Protein AF-A0A419W3K0-F1 (afdb_monomer_lite)

Organism: NCBI:txid1261403

Sequence (152 aa):
MKKSFSSLPQPQIGSPEERQHRSLFYLQQESQFNTPRLGISHDNLPSAVELILYKAQENEKRLNLVLELLQQTQDTLPDELLDTDQASEFLKITKPTLYSKVSRGELPHMKRSKRLYFSKQELKEYLKAGKRLSNAEIDAKATAYLQAKQED

Radius of gyration: 27.24 Å; chains: 1; bounding box: 51×63×68 Å

Foldseek 3Di:
DDDDDDDDDDPDDDDPVVVVVVVVVVVVVVVVVPPPPPPDDPVCVVVVVVVVVVVVVVVVVVVVVVVVVVVVCVVPDPFDKDWLVRLCVLVVHDSVVVVVCVVVVNADWDDDPPTIIHGPVSSVVSVVVPDDDDPVRVVVVVVVVVVVVVVD

pLDDT: mean 78.16, std 18.87, range [35.97, 97.19]

Secondary structure (DSSP, 8-state):
-------PPPPP---HHHHHHHHHHHHHHHHH---------GGGHHHHHHHHHHHHHHHHHHHHHHHHHHHHHHHHSPP-EE-HHHHHHHHT--HHHHHHHHHTT-S--EEETTEEEEEHHHHHHHHHHTPPPPHHHHHHHHHHHHHHTT--

Structure (mmCIF, N/CA/C/O backbone):
data_AF-A0A419W3K0-F1
#
_entry.id   AF-A0A419W3K0-F1
#
loop_
_atom_site.group_PDB
_atom_site.id
_atom_site.type_symbol
_atom_site.label_atom_id
_atom_site.label_alt_id
_atom_site.label_comp_id
_atom_site.label_asym_id
_atom_site.label_entity_id
_atom_site.label_seq_id
_atom_site.pdbx_PDB_ins_code
_atom_site.Cartn_x
_atom_site.Cartn_y
_atom_site.Cartn_z
_atom_site.occupancy
_atom_site.B_iso_or_equiv
_atom_site.auth_seq_id
_atom_site.auth_comp_id
_atom_site.auth_asym_id
_atom_site.auth_atom_id
_atom_site.pdbx_PDB_model_num
ATOM 1 N N . MET A 1 1 ? 3.962 -44.307 -16.392 1.00 46.75 1 MET A N 1
ATOM 2 C CA . MET A 1 1 ? 4.500 -42.959 -16.092 1.00 46.75 1 MET A CA 1
ATOM 3 C C . MET A 1 1 ? 4.291 -42.049 -17.297 1.00 46.75 1 MET A C 1
ATOM 5 O O . MET A 1 1 ? 5.004 -42.190 -18.278 1.00 46.75 1 MET A O 1
ATOM 9 N N . LYS A 1 2 ? 3.305 -41.148 -17.253 1.00 44.62 2 LYS A N 1
ATOM 10 C CA . LYS A 1 2 ? 3.205 -39.988 -18.153 1.00 44.62 2 LYS A CA 1
ATOM 11 C C . LYS A 1 2 ? 2.772 -38.816 -17.274 1.00 44.62 2 LYS A C 1
ATOM 13 O O . LYS A 1 2 ? 1.664 -38.828 -16.753 1.00 44.62 2 LYS A O 1
ATOM 18 N N . LYS A 1 3 ? 3.699 -37.899 -16.992 1.00 45.41 3 LYS A N 1
ATOM 19 C CA . LYS A 1 3 ? 3.446 -36.717 -16.163 1.00 45.41 3 LYS A CA 1
ATOM 20 C C . LYS A 1 3 ? 2.580 -35.753 -16.977 1.00 45.41 3 LYS A C 1
ATOM 22 O O . LYS A 1 3 ? 3.010 -35.277 -18.022 1.00 45.41 3 LYS A O 1
ATOM 27 N N . SER A 1 4 ? 1.361 -35.513 -16.513 1.00 44.28 4 SER A N 1
ATOM 28 C CA . SER A 1 4 ? 0.465 -34.463 -16.988 1.00 44.28 4 SER A CA 1
ATOM 29 C C . SER A 1 4 ? 1.037 -33.101 -16.593 1.00 44.28 4 SER A C 1
ATOM 31 O O . SER A 1 4 ? 1.082 -32.775 -15.408 1.00 44.28 4 SER A O 1
ATOM 33 N N . PHE A 1 5 ? 1.500 -32.319 -17.569 1.00 40.97 5 PHE A N 1
ATOM 34 C CA . PHE A 1 5 ? 1.846 -30.917 -17.350 1.00 40.97 5 PHE A CA 1
ATOM 35 C C . PHE A 1 5 ? 0.556 -30.098 -17.233 1.00 40.97 5 PHE A C 1
ATOM 37 O O . PHE A 1 5 ? -0.248 -30.027 -18.160 1.00 40.97 5 PHE A O 1
ATOM 44 N N . SER A 1 6 ? 0.358 -29.518 -16.056 1.00 45.19 6 SER A N 1
ATOM 45 C CA . SER A 1 6 ? -0.708 -28.583 -15.717 1.00 45.19 6 SER A CA 1
ATOM 46 C C . SER A 1 6 ? -0.572 -27.271 -16.501 1.00 45.19 6 SER A C 1
ATOM 48 O O . SER A 1 6 ? 0.441 -26.587 -16.391 1.00 45.19 6 SER A O 1
ATOM 50 N N . SER A 1 7 ? -1.618 -26.959 -17.271 1.00 44.34 7 SER A N 1
ATOM 51 C CA . SER A 1 7 ? -2.079 -25.649 -17.765 1.00 44.34 7 SER A CA 1
ATOM 52 C C . SER A 1 7 ? -1.256 -24.409 -17.360 1.00 44.34 7 SER A C 1
ATOM 54 O O . SER A 1 7 ? -1.342 -23.946 -16.224 1.00 44.34 7 SER A O 1
ATOM 56 N N . LEU A 1 8 ? -0.563 -23.803 -18.332 1.00 37.78 8 LEU A N 1
ATOM 57 C CA . LEU A 1 8 ? -0.051 -22.425 -18.262 1.00 37.78 8 LEU A CA 1
ATOM 58 C C . LEU A 1 8 ? -1.214 -21.409 -18.203 1.00 37.78 8 LEU A C 1
ATOM 60 O O . LEU A 1 8 ? -2.250 -21.647 -18.829 1.00 37.78 8 LEU A O 1
ATOM 64 N N . PRO A 1 9 ? -1.075 -20.276 -17.489 1.00 35.97 9 PRO A N 1
ATOM 65 C CA . PRO A 1 9 ? -2.143 -19.292 -17.374 1.00 35.97 9 PRO A CA 1
ATOM 66 C C . PRO A 1 9 ? -2.302 -18.527 -18.692 1.00 35.97 9 PRO A C 1
ATOM 68 O O . PRO A 1 9 ? -1.332 -18.016 -19.251 1.00 35.97 9 PRO A O 1
ATOM 71 N N . GLN A 1 10 ? -3.535 -18.448 -19.189 1.00 37.97 10 GLN A N 1
ATOM 72 C CA . GLN A 1 10 ? -3.858 -17.654 -20.372 1.00 37.97 10 GLN A CA 1
ATOM 73 C C . GLN A 1 10 ? -3.833 -16.150 -20.039 1.00 37.97 10 GLN A C 1
ATOM 75 O O . GLN A 1 10 ? -4.327 -15.755 -18.979 1.00 37.97 10 GLN A O 1
ATOM 80 N N . PRO A 1 11 ? -3.287 -15.297 -20.924 1.00 42.50 11 PRO A N 1
ATOM 81 C CA . PRO A 1 11 ? -3.310 -13.851 -20.744 1.00 42.50 11 PRO A CA 1
ATOM 82 C C . PRO A 1 11 ? -4.748 -13.321 -20.845 1.00 42.50 11 PRO A C 1
ATOM 84 O O . PRO A 1 11 ? -5.457 -13.601 -21.810 1.00 42.50 11 PRO A O 1
ATOM 87 N N . GLN A 1 12 ? -5.169 -12.550 -19.838 1.00 48.28 12 GLN A N 1
ATOM 88 C CA . GLN A 1 12 ? -6.492 -11.924 -19.765 1.00 48.28 12 GLN A CA 1
ATOM 89 C C . GLN A 1 12 ? -6.729 -11.045 -21.000 1.00 48.28 12 GLN A C 1
ATOM 91 O O . GLN A 1 12 ? -5.942 -10.148 -21.309 1.00 48.28 12 GLN A O 1
ATOM 96 N N . ILE A 1 13 ? -7.803 -11.334 -21.728 1.00 47.12 13 ILE A N 1
ATOM 97 C CA . ILE A 1 13 ? -8.074 -10.740 -23.030 1.00 47.12 13 ILE A CA 1
ATOM 98 C C . ILE A 1 13 ? -8.863 -9.433 -22.829 1.00 47.12 13 ILE A C 1
ATOM 100 O O . ILE A 1 13 ? -10.045 -9.476 -22.498 1.00 47.12 13 ILE A O 1
ATOM 104 N N . GLY A 1 14 ? -8.211 -8.285 -23.044 1.00 56.59 14 GLY A N 1
ATOM 105 C CA . GLY A 1 14 ? -8.831 -6.949 -23.019 1.00 56.59 14 GLY A CA 1
ATOM 106 C C . GLY A 1 14 ? -9.957 -6.760 -24.049 1.00 56.59 14 GLY A C 1
ATOM 107 O O . GLY A 1 14 ? -10.152 -7.597 -24.951 1.00 56.59 14 GLY A O 1
ATOM 108 N N . SER A 1 15 ? -10.712 -5.667 -23.894 1.00 56.59 15 SER A N 1
ATOM 109 C CA . SER A 1 15 ? -11.910 -5.352 -24.687 1.00 56.59 15 SER A CA 1
ATOM 110 C C . SER A 1 15 ? -11.585 -5.238 -26.191 1.00 56.59 15 SER A C 1
ATOM 112 O O . SER A 1 15 ? -10.436 -4.978 -26.560 1.00 56.59 15 SER A O 1
ATOM 114 N N . PRO A 1 16 ? -12.551 -5.459 -27.104 1.00 52.53 16 PRO A N 1
ATOM 115 C CA . PRO A 1 16 ? -12.300 -5.382 -28.548 1.00 52.53 16 PRO A CA 1
ATOM 116 C C . PRO A 1 16 ? -11.686 -4.047 -29.002 1.00 52.53 16 PRO A C 1
ATOM 118 O O . PRO A 1 16 ? -10.850 -4.041 -29.903 1.00 52.53 16 PRO A O 1
ATOM 121 N N . GLU A 1 17 ? -12.036 -2.944 -28.339 1.00 53.09 17 GLU A N 1
ATOM 122 C CA . GLU A 1 17 ? -11.502 -1.603 -28.610 1.00 53.09 17 GLU A CA 1
ATOM 123 C C . GLU A 1 17 ? -10.033 -1.475 -28.179 1.00 53.09 17 GLU A C 1
ATOM 125 O O . GLU A 1 17 ? -9.198 -0.978 -28.936 1.00 53.09 17 GLU A O 1
ATOM 130 N N . GLU A 1 18 ? -9.668 -2.027 -27.019 1.00 54.81 18 GLU A N 1
AT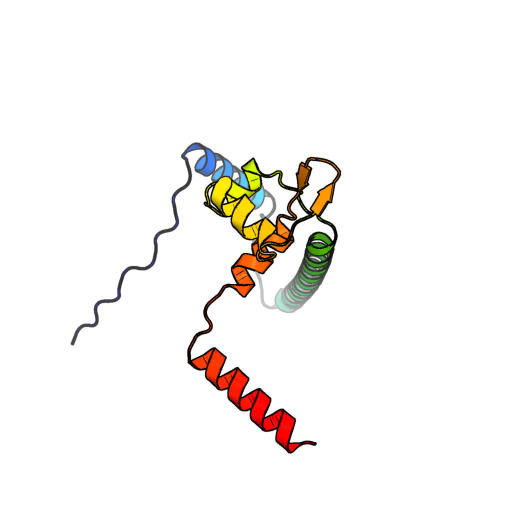OM 131 C CA . GLU A 1 18 ? -8.277 -2.067 -26.549 1.00 54.81 18 GLU A CA 1
ATOM 132 C C . GLU A 1 18 ? -7.389 -2.904 -27.473 1.00 54.81 18 GLU A C 1
ATOM 134 O O . GLU A 1 18 ? -6.221 -2.576 -27.676 1.00 54.81 18 GLU A O 1
ATOM 139 N N . ARG A 1 19 ? -7.933 -3.963 -28.088 1.00 53.22 19 ARG A N 1
ATOM 140 C CA . ARG A 1 19 ? -7.204 -4.768 -29.082 1.00 53.22 19 ARG A CA 1
ATOM 141 C C . ARG A 1 19 ? -6.910 -3.974 -30.346 1.00 53.22 19 ARG A C 1
ATOM 143 O O . ARG A 1 19 ? -5.817 -4.113 -30.889 1.00 53.22 19 ARG A O 1
ATOM 150 N N . GLN A 1 20 ? -7.844 -3.139 -30.794 1.00 56.94 20 GLN A N 1
ATOM 151 C CA . GLN A 1 20 ? -7.633 -2.287 -31.963 1.00 56.94 20 GLN A CA 1
ATOM 152 C C . GLN A 1 20 ? -6.629 -1.173 -31.667 1.00 56.94 20 GLN A C 1
ATOM 154 O O . GLN A 1 20 ? -5.682 -0.999 -32.430 1.00 56.94 20 GLN A O 1
ATOM 159 N N . HIS A 1 21 ? -6.744 -0.496 -30.522 1.00 52.22 21 HIS A N 1
ATOM 160 C CA . HIS A 1 21 ? -5.771 0.518 -30.110 1.00 52.22 21 HIS A CA 1
ATOM 161 C C . HIS A 1 21 ? -4.372 -0.063 -29.902 1.00 52.22 21 HIS A C 1
ATOM 163 O O . HIS A 1 21 ? -3.385 0.522 -30.343 1.00 52.22 21 HIS A O 1
ATOM 169 N N . ARG A 1 22 ? -4.275 -1.247 -29.292 1.00 53.16 22 ARG A N 1
ATOM 170 C CA . ARG A 1 22 ? -3.004 -1.944 -29.093 1.00 53.16 22 ARG A CA 1
ATOM 171 C C . ARG A 1 22 ? -2.414 -2.432 -30.421 1.00 53.16 22 ARG A C 1
ATOM 173 O O . ARG A 1 22 ? -1.215 -2.294 -30.625 1.00 53.16 22 ARG A O 1
ATOM 180 N N . SER A 1 23 ? -3.243 -2.925 -31.346 1.00 57.50 23 SER A N 1
ATOM 181 C CA . SER A 1 23 ? -2.833 -3.295 -32.710 1.00 57.50 23 SER A CA 1
ATOM 182 C C . SER A 1 23 ? -2.318 -2.095 -33.506 1.00 57.50 23 SER A C 1
ATOM 184 O O . SER A 1 23 ? -1.287 -2.202 -34.160 1.00 57.50 23 SER A O 1
ATOM 186 N N . LEU A 1 24 ? -3.004 -0.951 -33.447 1.00 56.12 24 LEU A N 1
ATOM 187 C CA . LEU A 1 24 ? -2.576 0.273 -34.128 1.00 56.12 24 LEU A CA 1
ATOM 188 C C . LEU A 1 24 ? -1.305 0.847 -33.500 1.00 56.12 24 LEU A C 1
ATOM 190 O O . LEU A 1 24 ? -0.421 1.290 -34.223 1.00 56.12 24 LEU A O 1
ATOM 194 N N . PHE A 1 25 ? -1.169 0.775 -32.175 1.00 62.97 25 PHE A N 1
ATOM 195 C CA . PHE A 1 25 ? 0.052 1.168 -31.475 1.00 62.97 25 PHE A CA 1
ATOM 196 C C . PHE A 1 25 ? 1.257 0.309 -31.886 1.00 62.97 25 PHE A C 1
ATOM 198 O O . PHE A 1 25 ? 2.324 0.857 -32.161 1.00 62.97 25 PHE A O 1
ATOM 205 N N . TYR A 1 26 ? 1.088 -1.016 -31.989 1.00 57.66 26 TYR A N 1
ATOM 206 C CA . TYR A 1 26 ? 2.148 -1.907 -32.473 1.00 57.66 26 TYR A CA 1
ATOM 207 C C . TYR A 1 26 ? 2.517 -1.620 -33.936 1.00 57.66 26 TYR A C 1
ATOM 209 O O . TYR A 1 26 ? 3.699 -1.493 -34.232 1.00 57.66 26 TYR A O 1
ATOM 217 N N . LEU A 1 27 ? 1.542 -1.411 -34.826 1.00 57.19 27 LEU A N 1
ATOM 218 C CA . LEU A 1 27 ? 1.799 -1.089 -36.239 1.00 57.19 27 LEU A CA 1
ATOM 219 C C . LEU A 1 27 ? 2.462 0.292 -36.424 1.00 57.19 27 LEU A C 1
ATOM 221 O O . LEU A 1 27 ? 3.361 0.458 -37.250 1.00 57.19 27 LEU A O 1
ATOM 225 N N . GLN A 1 28 ? 2.068 1.283 -35.619 1.00 59.09 28 GLN A N 1
ATOM 226 C CA . GLN A 1 28 ? 2.691 2.608 -35.588 1.00 59.09 28 GLN A CA 1
ATOM 227 C C . GLN A 1 28 ? 4.148 2.513 -35.105 1.00 59.09 28 GLN A C 1
ATOM 229 O O . GLN A 1 28 ? 5.022 3.156 -35.688 1.00 59.09 28 GLN A O 1
ATOM 234 N N . GLN A 1 29 ? 4.435 1.681 -34.095 1.00 53.00 29 GLN A N 1
ATOM 235 C CA . GLN A 1 29 ? 5.808 1.402 -33.661 1.00 53.00 29 GLN A CA 1
ATOM 236 C C . GLN A 1 29 ? 6.611 0.635 -34.716 1.00 53.00 29 GLN A C 1
ATOM 238 O O . GLN A 1 29 ? 7.773 0.962 -34.936 1.00 53.00 29 GLN A O 1
ATOM 243 N N . GLU A 1 30 ? 6.024 -0.342 -35.406 1.00 48.91 30 GLU A N 1
ATOM 244 C CA . GLU A 1 30 ? 6.708 -1.102 -36.461 1.00 48.91 30 GLU A CA 1
ATOM 245 C C . GLU A 1 30 ? 7.173 -0.205 -37.617 1.00 48.91 30 GLU A C 1
ATOM 247 O O . GLU A 1 30 ? 8.264 -0.411 -38.146 1.00 48.91 30 GLU A O 1
ATOM 252 N N . SER A 1 31 ? 6.431 0.863 -37.943 1.00 50.91 31 SER A N 1
ATOM 253 C CA . SER A 1 31 ? 6.898 1.876 -38.905 1.00 50.91 31 SER A CA 1
ATOM 254 C C . SER A 1 31 ? 8.115 2.683 -38.422 1.00 50.91 31 SER A C 1
ATOM 256 O O . SER A 1 31 ? 8.889 3.171 -39.245 1.00 50.91 31 SER A O 1
ATOM 258 N N . GLN A 1 32 ? 8.323 2.789 -37.104 1.00 46.16 32 GLN A N 1
ATOM 259 C CA . GLN A 1 32 ? 9.494 3.437 -36.495 1.00 46.16 32 GLN A CA 1
ATOM 260 C C . GLN A 1 32 ? 10.675 2.467 -36.322 1.00 46.16 32 GLN A C 1
ATOM 262 O O . GLN A 1 32 ? 11.827 2.899 -36.290 1.00 46.16 32 GLN A O 1
ATOM 267 N N . PHE A 1 33 ? 10.407 1.158 -36.276 1.00 46.06 33 PHE A N 1
ATOM 268 C CA . PHE A 1 33 ? 11.407 0.086 -36.244 1.00 46.06 33 PHE A CA 1
ATOM 269 C C . PHE A 1 33 ? 11.607 -0.595 -37.603 1.00 46.06 33 PHE A C 1
ATOM 271 O O . PHE A 1 33 ? 12.083 -1.729 -37.665 1.00 46.06 33 PHE A O 1
ATOM 278 N N . ASN A 1 34 ? 11.331 0.101 -38.708 1.00 46.88 34 ASN A N 1
ATOM 279 C CA . ASN A 1 34 ? 11.804 -0.323 -40.021 1.00 46.88 34 ASN A CA 1
ATOM 280 C C . ASN A 1 34 ? 13.310 -0.036 -40.137 1.00 46.88 34 ASN A C 1
ATOM 282 O O . ASN A 1 34 ? 13.755 0.803 -40.918 1.00 46.88 34 ASN A O 1
ATOM 286 N N . THR A 1 35 ? 14.119 -0.704 -39.312 1.00 50.69 35 THR A N 1
ATOM 287 C CA . THR A 1 35 ? 15.535 -0.828 -39.630 1.00 50.69 35 THR A CA 1
ATOM 288 C C . THR A 1 35 ? 15.602 -1.737 -40.848 1.00 50.69 35 THR A C 1
ATOM 290 O O . THR A 1 35 ? 15.175 -2.894 -40.730 1.00 50.69 35 THR A O 1
ATOM 293 N N . PRO A 1 36 ? 16.109 -1.266 -42.003 1.00 46.69 36 PRO A N 1
ATOM 294 C CA . PRO A 1 36 ? 16.355 -2.160 -43.122 1.00 46.69 36 PRO A CA 1
ATOM 295 C C . PRO A 1 36 ? 17.162 -3.336 -42.578 1.00 46.69 36 PRO A C 1
ATOM 297 O O . PRO A 1 36 ? 18.089 -3.123 -41.791 1.00 46.69 36 PRO A O 1
ATOM 300 N N . ARG A 1 37 ? 16.790 -4.575 -42.926 1.00 51.59 37 ARG A N 1
ATOM 301 C CA . ARG A 1 37 ? 17.647 -5.726 -42.635 1.00 51.59 37 ARG A CA 1
ATOM 302 C C . ARG A 1 37 ? 18.951 -5.485 -43.386 1.00 51.59 37 ARG A C 1
ATOM 304 O O . ARG A 1 37 ? 19.048 -5.828 -44.560 1.00 51.59 37 ARG A O 1
ATOM 311 N N . LEU A 1 38 ? 19.915 -4.825 -42.739 1.00 56.91 38 LEU A N 1
ATOM 312 C CA . LEU A 1 38 ? 21.270 -4.718 -43.247 1.00 56.91 38 LEU A CA 1
ATOM 313 C C . LEU A 1 38 ? 21.698 -6.161 -43.476 1.00 56.91 38 LEU A C 1
ATOM 315 O O . LEU A 1 38 ? 21.704 -6.952 -42.534 1.00 56.91 38 LEU A O 1
ATOM 319 N N . GLY A 1 39 ? 21.964 -6.522 -44.729 1.00 59.19 39 GLY A N 1
ATOM 320 C CA . GLY A 1 39 ? 22.587 -7.797 -45.037 1.00 59.19 39 GLY A CA 1
ATOM 321 C C . GLY A 1 39 ? 23.915 -7.823 -44.297 1.00 59.19 39 GLY A C 1
ATOM 322 O O . GLY A 1 39 ? 24.851 -7.132 -44.696 1.00 59.19 39 GLY A O 1
ATOM 323 N N . ILE A 1 40 ? 23.964 -8.530 -43.169 1.00 65.75 40 ILE A N 1
ATOM 324 C CA . ILE A 1 40 ? 25.189 -8.672 -42.394 1.00 65.75 40 ILE A CA 1
ATOM 325 C C . ILE A 1 40 ? 26.076 -9.611 -43.209 1.00 65.75 40 ILE A C 1
ATOM 327 O O . ILE A 1 40 ? 25.762 -10.787 -43.375 1.00 65.75 40 ILE A O 1
ATOM 331 N N . SER A 1 41 ? 27.136 -9.051 -43.777 1.00 75.50 41 SER A N 1
ATOM 332 C CA . SER A 1 41 ? 28.203 -9.761 -44.472 1.00 75.50 41 SER A CA 1
ATOM 333 C C . SER A 1 41 ? 29.428 -9.796 -43.562 1.00 75.50 41 SER A C 1
ATOM 335 O O . SER A 1 41 ? 29.562 -8.978 -42.655 1.00 75.50 41 SER A O 1
ATOM 337 N N . HIS A 1 42 ? 30.353 -10.719 -43.803 1.00 78.25 42 HIS A N 1
ATOM 338 C CA . HIS A 1 42 ? 31.581 -10.811 -43.012 1.00 78.25 42 HIS A CA 1
ATOM 339 C C . HIS A 1 42 ? 32.354 -9.477 -42.977 1.00 78.25 42 HIS A C 1
ATOM 341 O O . HIS A 1 42 ? 32.838 -9.073 -41.923 1.00 78.25 42 HIS A O 1
ATOM 347 N N . ASP A 1 43 ? 32.358 -8.740 -44.091 1.00 80.88 43 ASP A N 1
ATOM 348 C CA . ASP A 1 43 ? 33.084 -7.471 -44.231 1.00 80.88 43 ASP A CA 1
ATOM 349 C C . ASP A 1 43 ? 32.468 -6.313 -43.429 1.00 80.88 43 ASP A C 1
ATOM 351 O O . ASP A 1 43 ? 33.173 -5.388 -43.034 1.00 80.88 43 ASP A O 1
ATOM 355 N N . ASN A 1 44 ? 31.156 -6.350 -43.161 1.00 83.06 44 ASN A N 1
ATOM 356 C CA . ASN A 1 44 ? 30.460 -5.321 -42.375 1.00 83.06 44 ASN A CA 1
ATOM 357 C C . ASN A 1 44 ? 30.181 -5.757 -40.926 1.00 83.06 44 ASN A C 1
ATOM 359 O O . ASN A 1 44 ? 29.585 -5.002 -40.152 1.00 83.06 44 ASN A O 1
ATOM 363 N N . LEU A 1 45 ? 30.655 -6.949 -40.548 1.00 83.50 45 LEU A N 1
ATOM 364 C CA . LEU A 1 45 ? 30.516 -7.511 -39.211 1.00 83.50 45 LEU A CA 1
ATOM 365 C C . LEU A 1 45 ? 31.146 -6.618 -38.126 1.00 83.50 45 LEU A C 1
ATOM 367 O O . LEU A 1 45 ? 30.471 -6.388 -37.122 1.00 83.50 45 LEU A O 1
ATOM 371 N N . PRO A 1 46 ? 32.364 -6.055 -38.296 1.00 89.06 46 PRO A N 1
ATOM 372 C CA . PRO A 1 46 ? 32.960 -5.207 -37.262 1.00 89.06 46 PRO A CA 1
ATOM 373 C C . PRO A 1 46 ? 32.106 -3.967 -36.963 1.00 89.06 46 PRO A C 1
ATOM 375 O O . PRO A 1 46 ? 31.811 -3.682 -35.804 1.00 89.06 46 PRO A O 1
ATOM 378 N N . SER A 1 47 ? 31.618 -3.288 -38.006 1.00 83.62 47 SER A N 1
ATOM 379 C CA . SER A 1 47 ? 30.751 -2.111 -37.872 1.00 83.62 47 SER A CA 1
ATOM 380 C C . SER A 1 47 ? 29.376 -2.455 -37.293 1.00 83.62 47 SER A C 1
ATOM 382 O O . SER A 1 47 ? 28.812 -1.682 -36.521 1.00 83.62 47 SER A O 1
ATOM 384 N N . ALA A 1 48 ? 28.825 -3.625 -37.633 1.00 85.56 48 ALA A N 1
ATOM 385 C CA . ALA A 1 48 ? 27.572 -4.099 -37.053 1.00 85.56 48 ALA A CA 1
ATOM 386 C C . ALA A 1 48 ? 27.710 -4.364 -35.545 1.00 85.56 48 ALA A C 1
ATOM 388 O O . ALA A 1 48 ? 26.825 -3.991 -34.774 1.00 85.56 48 ALA A O 1
ATOM 389 N N . VAL A 1 49 ? 28.827 -4.960 -35.115 1.00 90.38 49 VAL A N 1
ATOM 390 C CA . VAL A 1 49 ? 29.122 -5.199 -33.694 1.00 90.38 49 VAL A CA 1
ATOM 391 C C . VAL A 1 49 ? 29.307 -3.882 -32.940 1.00 90.38 49 VAL A C 1
ATOM 393 O O . VAL A 1 49 ? 28.725 -3.718 -31.869 1.00 90.38 49 VAL A O 1
ATOM 396 N N . GLU A 1 50 ? 30.040 -2.922 -33.505 1.00 90.25 50 GLU A N 1
ATOM 397 C CA . GLU A 1 50 ? 30.215 -1.587 -32.918 1.00 90.25 50 GLU A CA 1
ATOM 398 C C . GLU A 1 50 ? 28.871 -0.866 -32.727 1.00 90.25 50 GLU A C 1
ATOM 400 O O . GLU A 1 50 ? 28.582 -0.337 -31.652 1.00 90.25 50 GLU A O 1
ATOM 405 N N . LEU A 1 51 ? 27.994 -0.927 -33.734 1.00 89.50 51 LEU A N 1
ATOM 406 C CA . LEU A 1 51 ? 26.652 -0.354 -33.657 1.00 89.50 51 LEU A CA 1
ATOM 407 C C . LEU A 1 51 ? 25.796 -1.017 -32.569 1.00 89.50 51 LEU A C 1
ATOM 409 O O . LEU A 1 51 ? 25.050 -0.330 -31.866 1.00 89.50 51 LEU A O 1
ATOM 413 N N . ILE A 1 52 ? 25.876 -2.343 -32.431 1.00 91.19 52 ILE A N 1
ATOM 414 C CA . ILE A 1 52 ? 25.162 -3.078 -31.380 1.00 91.19 52 ILE A CA 1
ATOM 415 C C . ILE A 1 52 ? 25.686 -2.670 -30.005 1.00 91.19 52 ILE A C 1
ATOM 417 O O . ILE A 1 52 ? 24.877 -2.402 -29.120 1.00 91.19 52 ILE A O 1
ATOM 421 N N . LEU A 1 53 ? 27.007 -2.575 -29.831 1.00 93.56 53 LEU A N 1
ATOM 422 C CA . LEU A 1 53 ? 27.618 -2.164 -28.569 1.00 93.56 53 LEU A CA 1
ATOM 423 C C . LEU A 1 53 ? 27.163 -0.756 -28.173 1.00 93.56 53 LEU A C 1
ATOM 425 O O . LEU A 1 53 ? 26.700 -0.555 -27.052 1.00 93.56 53 LEU A O 1
ATOM 429 N N . TYR A 1 54 ? 27.207 0.186 -29.115 1.00 93.75 54 TYR A N 1
ATOM 430 C CA . TYR A 1 54 ? 26.727 1.549 -28.903 1.00 93.75 54 TYR A CA 1
ATOM 431 C C . TYR A 1 54 ? 25.252 1.577 -28.476 1.00 93.75 54 TYR A C 1
ATOM 433 O O . TYR A 1 54 ? 24.895 2.209 -27.481 1.00 93.75 54 TYR A O 1
ATOM 441 N N . LYS A 1 55 ? 24.380 0.846 -29.184 1.00 89.88 55 LYS A N 1
ATOM 442 C CA . LYS A 1 55 ? 22.952 0.772 -28.836 1.00 89.88 55 LYS A CA 1
ATOM 443 C C . LYS A 1 55 ? 22.707 0.077 -27.497 1.00 89.88 55 LYS A C 1
ATOM 445 O O . LYS A 1 55 ? 21.800 0.478 -26.773 1.00 89.88 55 LYS A O 1
ATOM 450 N N . ALA A 1 56 ? 23.488 -0.946 -27.159 1.00 92.75 56 ALA A N 1
ATOM 451 C CA . ALA A 1 56 ? 23.392 -1.632 -25.876 1.00 92.75 56 ALA A CA 1
ATOM 452 C C . ALA A 1 56 ? 23.756 -0.690 -24.719 1.00 92.75 56 ALA A C 1
ATOM 454 O O . ALA A 1 56 ? 22.992 -0.587 -23.762 1.00 92.75 56 ALA A O 1
ATOM 455 N N . GLN A 1 57 ? 24.850 0.066 -24.854 1.00 94.62 57 GLN A N 1
ATOM 456 C CA . GLN A 1 57 ? 25.263 1.083 -23.880 1.00 94.62 57 GLN A CA 1
ATOM 457 C C . GLN A 1 57 ? 24.223 2.198 -23.733 1.00 94.62 57 GLN A C 1
ATOM 459 O O . GLN A 1 57 ? 23.926 2.646 -22.628 1.00 94.62 57 GLN A O 1
ATOM 464 N N . GLU A 1 58 ? 23.646 2.654 -24.843 1.00 94.31 58 GLU A N 1
ATOM 465 C CA . GLU A 1 58 ? 22.588 3.664 -24.826 1.00 94.31 58 GLU A CA 1
ATOM 466 C C . GLU A 1 58 ? 21.323 3.150 -24.120 1.00 94.31 58 GLU A C 1
ATOM 468 O O . GLU A 1 58 ? 20.719 3.864 -23.319 1.00 94.31 58 GLU A O 1
ATOM 473 N N . ASN A 1 59 ? 20.943 1.893 -24.353 1.00 93.38 59 ASN A N 1
ATOM 474 C CA . ASN A 1 59 ? 19.821 1.273 -23.654 1.00 93.38 59 ASN A CA 1
ATOM 475 C C . ASN A 1 59 ? 20.085 1.134 -22.150 1.00 93.38 59 ASN A C 1
ATOM 477 O O . ASN A 1 59 ? 19.180 1.384 -21.357 1.00 93.38 59 ASN A O 1
ATOM 481 N N . GLU A 1 60 ? 21.308 0.787 -21.751 1.00 95.44 60 GLU A N 1
ATOM 482 C CA . GLU A 1 60 ? 21.704 0.728 -20.342 1.00 95.44 60 GLU A CA 1
ATOM 483 C C . GLU A 1 60 ? 21.569 2.100 -19.664 1.00 95.44 60 GLU A C 1
ATOM 485 O O . GLU A 1 60 ? 20.946 2.215 -18.608 1.00 95.44 60 GLU A O 1
ATOM 490 N N . LYS A 1 61 ? 22.054 3.169 -20.309 1.00 94.62 61 LYS A N 1
ATOM 491 C CA . LYS A 1 61 ? 21.903 4.544 -19.803 1.00 94.62 61 LYS A CA 1
ATOM 492 C C . LYS A 1 61 ? 20.439 4.940 -19.642 1.00 94.62 61 LYS A C 1
ATOM 494 O O . LYS A 1 61 ? 20.066 5.503 -18.615 1.00 94.62 61 LYS A O 1
ATOM 499 N N . ARG A 1 62 ? 19.599 4.625 -20.633 1.00 93.94 62 ARG A N 1
ATOM 500 C CA . ARG A 1 62 ? 18.153 4.890 -20.571 1.00 93.94 62 ARG A CA 1
ATOM 501 C C . ARG A 1 62 ? 17.484 4.122 -19.437 1.00 93.94 62 ARG A C 1
ATOM 503 O O . ARG A 1 62 ? 16.657 4.698 -18.740 1.00 93.94 62 ARG A O 1
ATOM 510 N N . LEU A 1 63 ? 17.846 2.853 -19.235 1.00 94.25 63 LEU A N 1
ATOM 511 C CA . LEU A 1 63 ? 17.337 2.048 -18.124 1.00 94.25 63 LEU A CA 1
ATOM 512 C C . LEU A 1 63 ? 17.712 2.667 -16.777 1.00 94.25 63 LEU A C 1
ATOM 514 O O . LEU A 1 63 ? 16.834 2.845 -15.937 1.00 94.25 63 LEU A O 1
ATOM 518 N N . ASN A 1 64 ? 18.973 3.060 -16.597 1.00 94.50 64 ASN A N 1
ATOM 519 C CA . ASN A 1 64 ? 19.434 3.691 -15.361 1.00 94.50 64 ASN A CA 1
ATOM 520 C C . ASN A 1 64 ? 18.698 5.008 -15.077 1.00 94.50 64 ASN A C 1
ATOM 522 O O . ASN A 1 64 ? 18.238 5.217 -13.957 1.00 94.50 64 ASN A O 1
ATOM 526 N N . LEU A 1 65 ? 18.496 5.850 -16.096 1.00 93.50 65 LEU A N 1
ATOM 527 C CA . LEU A 1 65 ? 17.727 7.090 -15.958 1.00 93.50 65 LEU A CA 1
ATOM 528 C C . LEU A 1 65 ? 16.268 6.822 -15.556 1.00 93.50 65 LEU A C 1
ATOM 530 O O . LEU A 1 65 ? 15.727 7.494 -14.682 1.00 93.50 6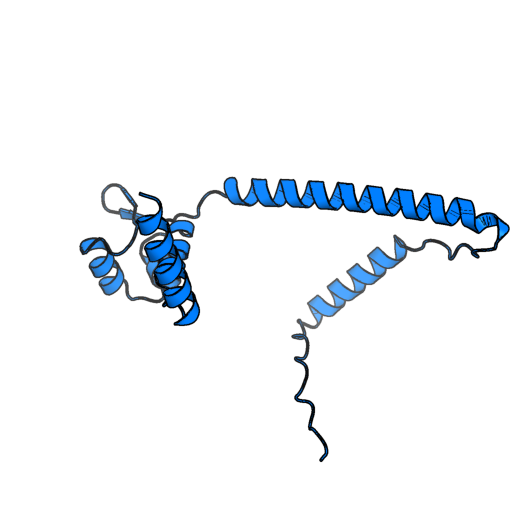5 LEU A O 1
ATOM 534 N N . VAL A 1 66 ? 15.620 5.828 -16.172 1.00 92.19 66 VAL A N 1
ATOM 535 C CA . VAL A 1 66 ? 14.246 5.444 -15.811 1.00 92.19 66 VAL A CA 1
ATOM 536 C C . VAL A 1 66 ? 14.178 4.946 -14.367 1.00 92.19 66 VAL A C 1
ATOM 538 O O . VAL A 1 66 ? 13.250 5.314 -13.651 1.00 92.19 66 VAL A O 1
ATOM 541 N N . LEU A 1 67 ? 15.151 4.149 -13.918 1.00 90.00 67 LEU A N 1
ATOM 542 C CA . LEU A 1 67 ? 15.213 3.681 -12.531 1.00 90.00 67 LEU A CA 1
ATOM 543 C C . LEU A 1 67 ? 15.353 4.844 -11.542 1.00 90.00 67 LEU A C 1
ATOM 545 O O . LEU A 1 67 ? 14.642 4.870 -10.539 1.00 90.00 67 LEU A O 1
ATOM 549 N N . GLU A 1 68 ? 16.204 5.825 -11.843 1.00 88.88 68 GLU A N 1
ATOM 550 C CA . GLU A 1 68 ? 16.384 7.017 -11.007 1.00 88.88 68 GLU A CA 1
ATOM 551 C C . GLU A 1 68 ? 15.087 7.835 -10.890 1.00 88.88 68 GLU A C 1
ATOM 553 O O . GLU A 1 68 ? 14.664 8.185 -9.787 1.00 88.88 68 GLU A O 1
ATOM 558 N N . LEU A 1 69 ? 14.389 8.059 -12.007 1.00 86.81 69 LEU A N 1
ATOM 559 C CA . LEU A 1 69 ? 13.103 8.767 -12.022 1.00 86.81 69 LEU A CA 1
ATOM 560 C C . LEU A 1 69 ? 12.001 8.003 -11.267 1.00 86.81 69 LEU A C 1
ATOM 562 O O . LEU A 1 69 ? 11.175 8.603 -10.575 1.00 86.81 69 LEU A O 1
ATOM 566 N N . LEU A 1 70 ? 11.973 6.673 -11.376 1.00 80.94 70 LEU A N 1
ATOM 567 C CA . LEU A 1 70 ? 11.023 5.837 -10.636 1.00 80.94 70 LEU A CA 1
ATOM 568 C C . LEU A 1 70 ? 11.292 5.853 -9.125 1.00 80.94 70 LEU A C 1
ATOM 570 O O . LEU A 1 70 ? 10.345 5.848 -8.341 1.00 80.94 70 LEU A O 1
ATOM 574 N N . GLN A 1 71 ? 12.558 5.913 -8.712 1.00 77.81 71 GLN A N 1
ATOM 575 C CA . GLN A 1 71 ? 12.928 6.063 -7.305 1.00 77.81 71 GLN A CA 1
ATOM 576 C C . GLN A 1 71 ? 12.452 7.422 -6.767 1.00 77.81 71 GLN A C 1
ATOM 578 O O . GLN A 1 71 ? 11.749 7.472 -5.761 1.00 77.81 71 GLN A O 1
ATOM 583 N N . GLN A 1 72 ? 12.737 8.511 -7.489 1.00 70.19 72 GLN A N 1
ATOM 584 C CA . GLN A 1 72 ? 12.334 9.870 -7.103 1.00 70.19 72 GLN A CA 1
ATOM 585 C C . GLN A 1 72 ? 10.810 10.054 -7.053 1.00 70.19 72 GLN A C 1
ATOM 587 O O . GLN A 1 72 ? 10.298 10.812 -6.230 1.00 70.19 72 GLN A O 1
ATOM 592 N N . THR A 1 73 ? 10.058 9.368 -7.916 1.00 61.84 73 THR A N 1
ATOM 593 C CA . THR A 1 73 ? 8.587 9.443 -7.905 1.00 61.84 73 THR A CA 1
ATOM 594 C C . THR A 1 73 ? 7.951 8.700 -6.733 1.00 61.84 73 THR A C 1
ATOM 596 O O . THR A 1 73 ? 6.883 9.115 -6.291 1.00 61.84 73 THR A O 1
ATOM 599 N N . GLN A 1 74 ? 8.588 7.672 -6.157 1.00 60.31 74 GLN A N 1
ATOM 600 C CA . GLN A 1 74 ? 8.071 7.071 -4.919 1.00 60.31 74 GLN A CA 1
ATOM 601 C C . GLN A 1 74 ? 8.147 8.025 -3.722 1.00 60.31 74 GLN A C 1
ATOM 603 O O . GLN A 1 74 ? 7.243 8.002 -2.892 1.00 60.31 74 GLN A O 1
ATOM 608 N N . ASP A 1 75 ? 9.154 8.898 -3.677 1.00 58.28 75 ASP A N 1
ATOM 609 C CA . ASP A 1 75 ? 9.337 9.853 -2.577 1.00 58.28 75 ASP A CA 1
ATOM 610 C C . ASP A 1 75 ? 8.555 11.168 -2.770 1.00 58.28 75 ASP A C 1
ATOM 612 O O . ASP A 1 75 ? 8.378 11.934 -1.824 1.00 58.28 75 ASP A O 1
ATOM 616 N N . THR A 1 76 ? 8.084 11.455 -3.990 1.00 56.84 76 THR A N 1
ATOM 617 C CA . THR A 1 76 ? 7.472 12.754 -4.348 1.00 56.84 76 THR A CA 1
ATOM 618 C C . THR A 1 76 ? 5.987 12.692 -4.678 1.00 56.84 76 THR A C 1
ATOM 620 O O . THR A 1 76 ? 5.363 13.746 -4.835 1.00 56.84 76 THR A O 1
ATOM 623 N N . LEU A 1 77 ? 5.383 11.502 -4.769 1.00 64.50 77 LEU A N 1
ATOM 624 C CA . LEU A 1 77 ? 3.931 11.419 -4.884 1.00 64.50 77 LEU A CA 1
ATOM 625 C C . LEU A 1 77 ? 3.308 11.935 -3.578 1.00 64.50 77 LEU A C 1
ATOM 627 O O . LEU A 1 77 ? 3.598 11.385 -2.515 1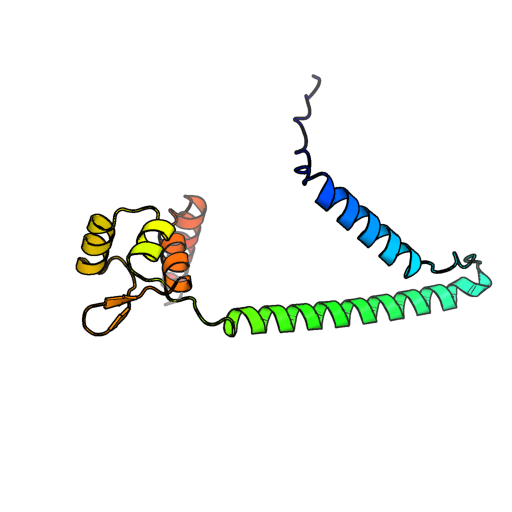.00 64.50 77 LEU A O 1
ATOM 631 N N . PRO A 1 78 ? 2.464 12.983 -3.631 1.00 71.00 78 PRO A N 1
ATOM 632 C CA . PRO A 1 78 ? 1.806 13.480 -2.437 1.00 71.00 78 PRO A CA 1
ATOM 633 C C . PRO A 1 78 ? 0.965 12.351 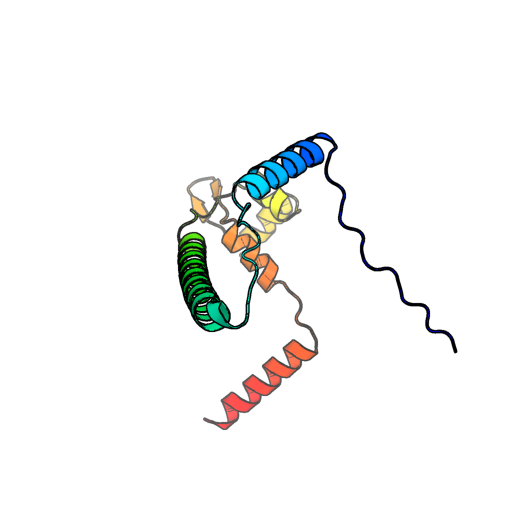-1.852 1.00 71.00 78 PRO A C 1
ATOM 635 O O . PRO A 1 78 ? 0.122 11.772 -2.542 1.00 71.00 78 PRO A O 1
ATOM 638 N N . ASP A 1 79 ? 1.229 12.027 -0.589 1.00 81.44 79 ASP A N 1
ATOM 639 C CA . ASP A 1 79 ? 0.478 10.999 0.108 1.00 81.44 79 ASP A CA 1
ATOM 640 C C . ASP A 1 79 ? -1.012 11.361 0.112 1.00 81.44 79 ASP A C 1
ATOM 642 O O . ASP A 1 79 ? -1.432 12.457 0.499 1.00 81.44 79 ASP A O 1
ATOM 646 N N . GLU A 1 80 ? -1.810 10.434 -0.403 1.00 90.69 80 GLU A N 1
ATOM 647 C CA . GLU A 1 80 ? -3.240 10.618 -0.578 1.00 90.69 80 GLU A CA 1
ATOM 648 C C . GLU A 1 80 ? -3.911 10.522 0.792 1.00 90.69 80 GLU A C 1
ATOM 650 O O . GLU A 1 80 ? -3.950 9.456 1.414 1.00 90.69 80 GLU A O 1
ATOM 655 N N . LEU A 1 81 ? -4.444 11.650 1.263 1.00 94.31 81 LEU A N 1
ATOM 656 C CA . LEU A 1 81 ? -5.184 11.705 2.515 1.00 94.31 81 LEU A CA 1
ATOM 657 C C . LEU A 1 81 ? -6.618 11.232 2.301 1.00 94.31 81 LEU A C 1
ATOM 659 O O . LEU A 1 81 ? -7.390 11.849 1.569 1.00 94.31 81 LEU A O 1
ATOM 663 N N . LEU A 1 82 ? -6.970 10.161 2.999 1.00 95.44 82 LEU A N 1
ATOM 664 C CA . LEU A 1 82 ? -8.304 9.589 3.020 1.00 95.44 82 LEU A CA 1
ATOM 665 C C . LEU A 1 82 ? -9.107 10.154 4.191 1.00 95.44 82 LEU A C 1
ATOM 667 O O . LEU A 1 82 ? -8.584 10.352 5.293 1.00 95.44 82 LEU A O 1
ATOM 671 N N . ASP A 1 83 ? -10.397 10.377 3.970 1.00 96.06 83 ASP A N 1
ATOM 672 C CA . ASP A 1 83 ? -11.339 10.620 5.059 1.00 96.06 83 ASP A CA 1
ATOM 673 C C . ASP A 1 83 ? -11.758 9.308 5.750 1.00 96.06 83 ASP A C 1
ATOM 675 O O . ASP A 1 83 ? -11.275 8.215 5.449 1.00 96.06 83 ASP A O 1
ATOM 679 N N . THR A 1 84 ? -12.658 9.406 6.730 1.00 95.38 84 THR A N 1
ATOM 680 C CA . THR A 1 84 ? -13.122 8.230 7.484 1.00 95.38 84 THR A CA 1
ATOM 681 C C . THR A 1 84 ? -13.886 7.231 6.612 1.00 95.38 84 THR A C 1
ATOM 683 O O . THR A 1 84 ? -13.816 6.026 6.858 1.00 95.38 84 THR A O 1
ATOM 686 N N . ASP A 1 85 ? -14.599 7.709 5.596 1.00 96.25 85 ASP A N 1
ATOM 687 C CA . ASP A 1 85 ? -15.434 6.876 4.737 1.00 96.25 85 ASP A CA 1
ATOM 688 C C . ASP A 1 85 ? -14.546 6.105 3.763 1.00 96.25 85 ASP A C 1
ATOM 690 O O . ASP A 1 85 ? -14.596 4.874 3.719 1.00 96.25 85 ASP A O 1
ATOM 694 N N . GLN A 1 86 ? -13.637 6.816 3.103 1.00 96.81 86 GLN A N 1
ATOM 695 C CA . GLN A 1 86 ? -12.626 6.260 2.213 1.00 96.81 86 GLN A CA 1
ATOM 696 C C . GLN A 1 86 ? -11.690 5.291 2.943 1.00 96.81 86 GLN A C 1
ATOM 698 O O . GLN A 1 86 ? -11.391 4.217 2.427 1.00 96.81 86 GLN A O 1
ATOM 703 N N . ALA A 1 87 ? -11.254 5.613 4.165 1.00 96.25 87 ALA A N 1
ATOM 704 C CA . ALA A 1 87 ? -10.425 4.709 4.960 1.00 96.25 87 ALA A CA 1
ATOM 705 C C . ALA A 1 87 ? -11.180 3.428 5.356 1.00 96.25 87 ALA A C 1
ATOM 707 O O . ALA A 1 87 ? -10.596 2.341 5.364 1.00 96.25 87 ALA A O 1
ATOM 708 N N . SER A 1 88 ? -12.482 3.535 5.652 1.00 96.75 88 SER A N 1
ATOM 709 C CA . SER A 1 88 ? -13.325 2.375 5.965 1.00 96.75 88 SER A CA 1
ATOM 710 C C . SER A 1 88 ? -13.483 1.443 4.760 1.00 96.75 88 SER A C 1
ATOM 712 O O . SER A 1 88 ? -13.350 0.225 4.897 1.00 96.75 88 SER A O 1
ATOM 714 N N . GLU A 1 89 ? -13.656 2.016 3.567 1.00 97.19 89 GLU A N 1
ATOM 715 C CA . GLU A 1 89 ? -13.732 1.280 2.307 1.00 97.19 89 GLU A CA 1
ATOM 716 C C . GLU A 1 89 ? -12.383 0.647 1.942 1.00 97.19 89 GLU A C 1
ATOM 718 O O . GLU A 1 89 ? -12.320 -0.540 1.614 1.00 97.19 89 GLU A O 1
ATOM 723 N N . PHE A 1 90 ? -11.290 1.398 2.095 1.00 96.06 90 PHE A N 1
ATOM 724 C CA . PHE A 1 90 ? -9.932 0.933 1.820 1.00 96.06 90 PHE A CA 1
ATOM 725 C C . PHE A 1 90 ? -9.545 -0.280 2.679 1.00 96.06 90 PHE A C 1
ATOM 727 O O . PHE A 1 90 ? -9.044 -1.280 2.164 1.00 96.06 90 PHE A O 1
ATOM 734 N N . LEU A 1 91 ? -9.810 -0.216 3.988 1.00 94.50 91 LEU A N 1
ATOM 735 C CA . LEU A 1 91 ? -9.526 -1.303 4.932 1.00 94.50 91 LEU A CA 1
ATOM 736 C C . LEU A 1 91 ? -10.596 -2.404 4.931 1.00 94.50 91 LEU A C 1
ATOM 738 O O . LEU A 1 91 ? -10.402 -3.434 5.578 1.00 94.50 91 LEU A O 1
ATOM 742 N N . LYS A 1 92 ? -11.717 -2.197 4.228 1.00 95.88 92 LYS A N 1
ATOM 743 C CA . LYS A 1 92 ? -12.889 -3.088 4.206 1.00 95.88 92 LYS A CA 1
ATOM 744 C C . LYS A 1 92 ? -13.444 -3.383 5.605 1.00 95.88 92 LYS A C 1
ATOM 746 O O . LYS A 1 92 ? -13.789 -4.520 5.925 1.00 95.88 92 LYS A O 1
ATOM 751 N N . ILE A 1 93 ? -13.537 -2.352 6.443 1.00 95.75 93 ILE A N 1
ATOM 752 C CA . ILE A 1 93 ? -14.125 -2.425 7.789 1.00 95.75 93 ILE A CA 1
ATOM 753 C C . ILE A 1 93 ? -15.248 -1.402 7.937 1.00 95.75 93 ILE A C 1
ATOM 755 O O . ILE A 1 93 ? -15.295 -0.400 7.235 1.00 95.75 93 ILE A O 1
ATOM 759 N N . THR A 1 94 ? -16.160 -1.624 8.882 1.00 97.19 94 THR A N 1
ATOM 760 C CA . THR A 1 94 ? -17.244 -0.663 9.133 1.00 97.19 94 THR A CA 1
ATOM 761 C C . THR A 1 94 ? -16.720 0.599 9.830 1.00 97.19 94 THR A C 1
ATOM 763 O O . THR A 1 94 ? -15.767 0.525 10.612 1.00 97.19 94 THR A O 1
ATOM 766 N N . LYS A 1 95 ? -17.367 1.756 9.612 1.00 96.56 95 LYS A N 1
ATOM 767 C CA . LYS A 1 95 ? -17.005 3.020 10.289 1.00 96.56 95 LYS A CA 1
ATOM 768 C C . LYS A 1 95 ? -16.953 2.878 11.822 1.00 96.56 95 LYS A C 1
ATOM 770 O O . LYS A 1 95 ? -15.971 3.331 12.404 1.00 96.56 95 LYS A O 1
ATOM 775 N N . PRO A 1 96 ? -17.915 2.209 12.501 1.00 97.06 96 PRO A N 1
ATOM 776 C CA . PRO A 1 96 ? -17.820 1.963 13.942 1.00 97.06 96 PRO A CA 1
ATOM 777 C C . PRO A 1 96 ? -16.552 1.202 14.340 1.00 97.06 96 PRO A C 1
ATOM 779 O O . PRO A 1 96 ? -15.851 1.622 15.256 1.00 97.06 96 PRO A O 1
ATOM 782 N N . THR A 1 97 ? -16.208 0.126 13.623 1.00 97.00 97 THR A N 1
ATOM 783 C CA . THR A 1 97 ? -14.980 -0.641 13.881 1.00 97.00 97 THR A CA 1
ATOM 784 C C . THR A 1 97 ? -13.733 0.211 13.673 1.00 97.00 97 THR A C 1
ATOM 786 O O . THR A 1 97 ? -12.794 0.128 14.464 1.00 97.00 97 THR A O 1
ATOM 789 N N . LEU A 1 98 ? -13.727 1.047 12.634 1.00 96.69 98 LEU A N 1
ATOM 790 C CA . LEU A 1 98 ? -12.648 1.991 12.372 1.00 96.69 98 LEU A CA 1
ATOM 791 C C . LEU A 1 98 ? -12.485 2.967 13.544 1.00 96.69 98 LEU A C 1
ATOM 793 O O . LEU A 1 98 ? -11.380 3.090 14.069 1.00 96.69 98 LEU A O 1
ATOM 797 N N . TYR A 1 99 ? -13.571 3.570 14.040 1.00 96.19 99 TYR A N 1
ATOM 798 C CA . TYR A 1 99 ? -13.524 4.420 15.234 1.00 96.19 99 TYR A CA 1
ATOM 799 C C . TYR A 1 99 ? -13.004 3.667 16.464 1.00 96.19 99 TYR A C 1
ATOM 801 O O . TYR A 1 99 ? -12.153 4.198 17.173 1.00 96.19 99 TYR A O 1
ATOM 809 N N . SER A 1 100 ? -13.442 2.423 16.695 1.00 96.94 100 SER A N 1
ATOM 810 C CA . SER A 1 100 ? -12.941 1.598 17.804 1.00 96.94 100 SER A CA 1
ATOM 811 C C . SER A 1 100 ? -11.452 1.271 17.682 1.00 96.94 100 SER A C 1
ATOM 813 O O . SER A 1 100 ? -10.770 1.102 18.689 1.00 96.94 100 SER A O 1
ATOM 815 N N . LYS A 1 101 ? -10.926 1.121 16.464 1.00 94.94 101 LYS A N 1
ATOM 816 C CA . LYS A 1 101 ? -9.494 0.892 16.226 1.00 94.94 101 LYS A CA 1
ATOM 817 C C . LYS A 1 101 ? -8.675 2.160 16.437 1.00 94.94 101 LYS A C 1
ATOM 819 O O . LYS A 1 101 ? -7.638 2.104 17.089 1.00 94.94 101 LYS A O 1
ATOM 824 N N . VAL A 1 102 ? -9.177 3.298 15.964 1.00 95.31 102 VAL A N 1
ATOM 825 C CA . VAL A 1 102 ? -8.568 4.615 16.193 1.00 95.31 102 VAL A CA 1
ATOM 826 C C . VAL A 1 102 ? -8.533 4.950 17.684 1.00 95.31 102 VAL A C 1
ATOM 828 O O . VAL A 1 102 ? -7.486 5.330 18.197 1.00 95.31 102 VAL A O 1
ATOM 831 N N . SER A 1 103 ? -9.636 4.748 18.413 1.00 94.56 103 SER A N 1
ATOM 832 C CA . SER A 1 103 ? -9.705 5.055 19.849 1.00 94.56 103 SER A CA 1
ATOM 833 C C . SER A 1 103 ? -8.795 4.170 20.701 1.00 94.56 103 SER A C 1
ATOM 835 O O . SER A 1 103 ? -8.362 4.592 21.767 1.00 94.56 103 SER A O 1
ATOM 837 N N . ARG A 1 104 ? -8.509 2.945 20.242 1.00 95.12 104 ARG A N 1
ATOM 838 C CA . ARG A 1 104 ? -7.561 2.019 20.882 1.00 95.12 104 ARG A CA 1
ATOM 839 C C . ARG A 1 104 ? -6.106 2.257 20.466 1.00 95.12 104 ARG A C 1
ATOM 841 O O . ARG A 1 104 ? -5.230 1.553 20.951 1.00 95.12 104 ARG A O 1
ATOM 848 N N . GLY A 1 105 ? -5.845 3.214 19.572 1.00 91.94 105 GLY A N 1
ATOM 849 C CA . GLY A 1 105 ? -4.503 3.484 19.051 1.00 91.94 105 GLY A CA 1
ATOM 850 C C . GLY A 1 105 ? -3.959 2.386 18.131 1.00 91.94 105 GLY A C 1
ATOM 851 O O . GLY A 1 105 ? -2.759 2.330 17.902 1.00 91.94 105 GLY A O 1
ATOM 852 N N . GLU A 1 106 ? -4.818 1.507 17.602 1.00 92.38 106 GLU A N 1
ATOM 853 C CA . GLU A 1 106 ? -4.403 0.421 16.703 1.00 92.38 106 GLU A CA 1
ATOM 854 C C . GLU A 1 106 ? -4.198 0.892 15.259 1.00 92.38 106 GLU A C 1
ATOM 856 O O . GLU A 1 106 ? -3.545 0.191 14.493 1.00 92.38 106 GLU A O 1
ATOM 861 N N . LEU A 1 107 ? -4.802 2.018 14.861 1.00 94.31 107 LEU A N 1
ATOM 862 C CA . LEU A 1 107 ? -4.714 2.555 13.501 1.00 94.31 107 LEU A CA 1
ATOM 863 C C . LEU A 1 107 ? -3.982 3.904 13.479 1.00 94.31 107 LEU A C 1
ATOM 865 O O . LEU A 1 107 ? -4.346 4.796 14.262 1.00 94.31 107 LEU A O 1
ATOM 869 N N .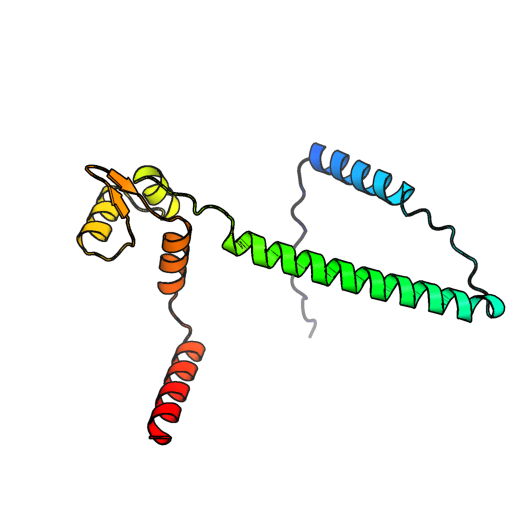 PRO A 1 108 ? -3.020 4.085 12.552 1.00 93.50 108 PRO A N 1
ATOM 870 C CA . PRO A 1 108 ? -2.387 5.377 12.334 1.00 93.50 108 PRO A CA 1
ATOM 871 C C . PRO A 1 108 ? -3.424 6.362 11.784 1.00 93.50 108 PRO A C 1
ATOM 873 O O . PRO A 1 108 ? -4.235 6.014 10.923 1.00 93.50 108 PRO A O 1
ATOM 876 N N . HIS A 1 109 ? -3.464 7.568 12.347 1.00 95.94 109 HIS A N 1
ATOM 877 C CA . HIS A 1 109 ? -4.428 8.594 11.964 1.00 95.94 109 HIS A CA 1
ATOM 878 C C . HIS A 1 109 ? -3.919 9.997 12.296 1.00 95.94 109 HIS A C 1
ATOM 880 O O . HIS A 1 109 ? -3.162 10.208 13.242 1.00 95.94 109 HIS A O 1
ATOM 886 N N . MET A 1 110 ? -4.436 10.980 11.566 1.00 95.06 110 MET A N 1
ATOM 887 C CA . MET A 1 110 ? -4.203 12.400 11.792 1.00 95.06 110 MET A CA 1
ATOM 888 C C . MET A 1 110 ? -5.504 13.076 12.210 1.00 95.06 110 MET A C 1
ATOM 890 O O . MET A 1 110 ? -6.484 13.117 11.464 1.00 95.06 110 MET A O 1
ATOM 894 N N . LYS A 1 111 ? -5.522 13.657 13.409 1.00 93.94 111 LYS A N 1
ATOM 895 C CA . LYS A 1 111 ? -6.672 14.423 13.895 1.00 93.94 111 LYS A CA 1
ATOM 896 C C . LYS A 1 111 ? -6.484 15.908 13.599 1.00 93.94 111 LYS A C 1
ATOM 898 O O . LYS A 1 111 ? -5.525 16.525 14.057 1.00 93.94 111 LYS A O 1
ATOM 903 N N . ARG A 1 112 ? -7.438 16.513 12.890 1.00 94.62 112 ARG A N 1
ATOM 904 C CA . ARG A 1 112 ? -7.511 17.969 12.698 1.00 94.62 112 ARG A CA 1
ATOM 905 C C . ARG A 1 112 ? -8.908 18.444 13.079 1.00 94.62 112 ARG A C 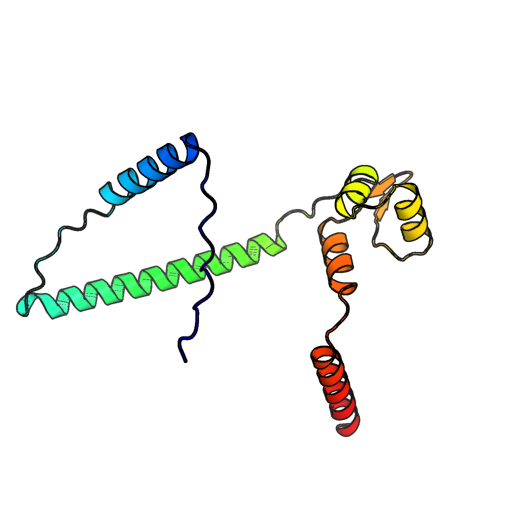1
ATOM 907 O O . ARG A 1 112 ? -9.885 18.190 12.375 1.00 94.62 112 ARG A O 1
ATOM 914 N N . SER A 1 113 ? -9.001 19.142 14.213 1.00 92.38 113 SER A N 1
ATOM 915 C CA . SER A 1 113 ? -10.275 19.598 14.784 1.00 92.38 113 SER A CA 1
ATOM 916 C C . SER A 1 113 ? -11.252 18.420 14.996 1.00 92.38 113 SER A C 1
ATOM 918 O O . SER A 1 113 ? -10.923 17.472 15.713 1.00 92.38 113 SER A O 1
ATOM 920 N N . LYS A 1 114 ? -12.439 18.460 14.377 1.00 92.12 114 LYS A N 1
ATOM 921 C CA . LYS A 1 114 ? -13.494 17.435 14.465 1.00 92.12 114 LYS A CA 1
ATOM 922 C C . LYS A 1 114 ? -13.314 16.266 13.477 1.00 92.12 114 LYS A C 1
ATOM 924 O O . LYS A 1 114 ? -14.101 15.326 13.520 1.00 92.12 114 LYS A O 1
ATOM 929 N N . ARG A 1 115 ? -12.324 16.308 12.575 1.00 93.56 115 ARG A N 1
ATOM 930 C CA . ARG A 1 115 ? -12.156 15.313 11.499 1.00 93.56 115 ARG A CA 1
ATOM 931 C C . ARG A 1 115 ? -10.911 14.444 11.692 1.00 93.56 115 ARG A C 1
ATOM 933 O O . ARG A 1 115 ? -9.897 14.904 12.223 1.00 93.56 115 ARG A O 1
ATOM 940 N N . LEU A 1 116 ? -11.024 13.195 11.244 1.00 95.12 116 LEU A N 1
ATOM 941 C CA . LEU A 1 116 ? -9.937 12.224 11.140 1.00 95.12 116 LEU A CA 1
ATOM 942 C C . LEU A 1 116 ? -9.533 12.092 9.674 1.00 95.12 116 LEU A C 1
ATOM 944 O O . LEU A 1 116 ? -10.399 11.934 8.813 1.00 95.12 116 LEU A O 1
ATOM 948 N N . TYR A 1 117 ? -8.230 12.134 9.439 1.00 96.44 117 TYR A N 1
ATOM 949 C CA . TYR A 1 117 ? -7.600 11.891 8.151 1.00 96.44 117 TYR A CA 1
ATOM 950 C C . TYR A 1 117 ? -6.651 10.706 8.272 1.00 96.44 117 TYR A C 1
ATOM 952 O O . TYR A 1 117 ? -6.078 10.471 9.340 1.00 96.44 117 TYR A O 1
ATOM 960 N N . PHE A 1 118 ? -6.479 9.977 7.180 1.00 96.38 118 PHE A N 1
ATOM 961 C CA . PHE A 1 118 ? -5.647 8.787 7.126 1.00 96.38 118 PHE A CA 1
ATOM 962 C C . PHE A 1 118 ? -4.706 8.880 5.938 1.00 96.38 118 PHE A C 1
ATOM 964 O O . PHE A 1 118 ? -5.150 9.106 4.817 1.00 96.38 118 PHE A O 1
ATOM 971 N N . SER A 1 119 ? -3.418 8.677 6.182 1.00 95.62 119 SER A N 1
ATOM 972 C CA . SER A 1 119 ? -2.455 8.474 5.110 1.00 95.62 119 SER A CA 1
ATOM 973 C C . SER A 1 119 ? -2.734 7.136 4.430 1.00 95.62 119 SER A C 1
ATOM 975 O O . SER A 1 119 ? -2.767 6.084 5.080 1.00 95.62 119 SER A O 1
ATOM 977 N N . LYS A 1 120 ? -2.933 7.139 3.111 1.00 93.81 120 LYS A N 1
ATOM 978 C CA . LYS A 1 120 ? -3.090 5.891 2.356 1.00 93.81 120 LYS A CA 1
ATOM 979 C C . LYS A 1 120 ? -1.815 5.054 2.411 1.00 93.81 120 LYS A C 1
ATOM 981 O O . LYS A 1 120 ? -1.903 3.823 2.414 1.00 93.81 120 LYS A O 1
ATOM 986 N N . GLN A 1 121 ? -0.646 5.690 2.453 1.00 92.25 121 GLN A N 1
ATOM 987 C CA . GLN A 1 121 ? 0.626 4.995 2.610 1.00 92.25 121 GLN A CA 1
ATOM 988 C C . GLN A 1 121 ? 0.754 4.329 3.987 1.00 92.25 121 GLN A C 1
ATOM 990 O O . GLN A 1 121 ? 0.995 3.121 4.039 1.00 92.25 121 GLN A O 1
ATOM 995 N N . GLU A 1 122 ? 0.482 5.043 5.082 1.00 92.69 122 GLU A N 1
ATOM 996 C CA . GLU A 1 122 ? 0.528 4.469 6.436 1.00 92.69 122 GLU A CA 1
ATOM 997 C C . GLU A 1 122 ? -0.476 3.321 6.600 1.00 92.69 122 GLU A C 1
ATOM 999 O O . GLU A 1 122 ? -0.165 2.296 7.207 1.00 92.69 122 GLU A O 1
ATOM 1004 N N . LEU A 1 123 ? -1.677 3.430 6.016 1.00 94.12 123 LEU A N 1
ATOM 1005 C CA . LEU A 1 123 ? -2.650 2.334 6.045 1.00 94.12 123 LEU A CA 1
ATOM 1006 C C . LEU A 1 123 ? -2.165 1.099 5.269 1.00 94.12 123 LEU A C 1
ATOM 1008 O O . LEU A 1 123 ? -2.413 -0.031 5.697 1.00 94.12 123 LEU A O 1
ATOM 1012 N N . LYS A 1 124 ? -1.450 1.273 4.148 1.00 92.94 124 LYS A N 1
ATOM 1013 C CA . LYS A 1 124 ? -0.811 0.151 3.434 1.00 92.94 124 LYS A CA 1
ATOM 1014 C C . LYS A 1 124 ? 0.287 -0.488 4.278 1.00 92.94 124 LYS A C 1
ATOM 1016 O O . LYS A 1 124 ? 0.396 -1.714 4.307 1.00 92.94 124 LYS A O 1
ATOM 1021 N N . GLU A 1 125 ? 1.104 0.318 4.942 1.00 91.25 125 GLU A N 1
ATOM 1022 C CA . GLU A 1 125 ? 2.168 -0.158 5.826 1.00 91.25 125 GLU A CA 1
ATOM 1023 C C . GLU A 1 125 ? 1.602 -0.905 7.033 1.00 91.25 125 GLU A C 1
ATOM 1025 O O . GLU A 1 125 ? 2.074 -1.996 7.346 1.00 91.25 125 GLU A O 1
ATOM 1030 N N . TYR A 1 126 ? 0.516 -0.408 7.625 1.00 92.19 126 TYR A N 1
ATOM 1031 C CA . TYR A 1 126 ? -0.230 -1.097 8.676 1.00 92.19 126 TYR A CA 1
ATOM 1032 C C . TYR A 1 126 ? -0.686 -2.498 8.240 1.00 92.19 126 TYR A C 1
ATOM 1034 O O . TYR A 1 126 ? -0.484 -3.477 8.961 1.00 92.19 126 TYR A O 1
ATOM 1042 N N . LEU A 1 127 ? -1.242 -2.627 7.029 1.00 91.25 127 LEU A N 1
ATOM 1043 C CA . LEU A 1 127 ? -1.636 -3.929 6.480 1.00 91.25 127 LEU A CA 1
ATOM 1044 C C . LEU A 1 127 ? -0.432 -4.860 6.273 1.00 91.25 127 LEU A C 1
ATOM 1046 O O . LEU A 1 127 ? -0.521 -6.051 6.572 1.00 91.25 127 LEU A O 1
ATOM 1050 N N . LYS A 1 128 ? 0.700 -4.327 5.793 1.00 89.56 128 LYS A N 1
ATOM 1051 C CA . LYS A 1 128 ? 1.947 -5.094 5.634 1.00 89.56 128 LYS A CA 1
ATOM 1052 C C . LYS A 1 128 ? 2.505 -5.554 6.983 1.00 89.56 128 LYS A C 1
ATOM 1054 O O . LYS A 1 128 ? 2.947 -6.694 7.088 1.00 89.56 128 LYS A O 1
ATOM 1059 N N . ALA A 1 129 ? 2.455 -4.708 8.009 1.00 85.38 129 ALA A N 1
ATOM 1060 C CA . ALA A 1 129 ? 2.899 -5.038 9.362 1.00 85.38 129 ALA A CA 1
ATOM 1061 C C . ALA A 1 129 ? 2.013 -6.108 10.020 1.00 85.38 129 ALA A C 1
ATOM 1063 O O . ALA A 1 129 ? 2.507 -6.950 10.766 1.00 85.38 129 ALA A O 1
ATOM 1064 N N . GLY A 1 130 ? 0.718 -6.132 9.690 1.00 80.44 130 GLY A N 1
ATOM 1065 C CA . GLY A 1 130 ? -0.210 -7.187 10.098 1.00 80.44 130 GLY A CA 1
ATOM 1066 C C . GLY A 1 130 ? 0.023 -8.549 9.426 1.00 80.44 130 GLY A C 1
ATOM 1067 O O . GLY A 1 130 ? -0.681 -9.510 9.754 1.00 80.44 130 GLY A O 1
ATOM 1068 N N . LYS A 1 131 ? 0.986 -8.670 8.495 1.00 84.44 131 LYS A N 1
ATOM 1069 C CA . LYS A 1 131 ? 1.347 -9.946 7.863 1.00 84.44 131 LYS A CA 1
ATOM 1070 C C . LYS A 1 131 ? 1.823 -10.928 8.936 1.00 84.44 131 LYS A C 1
ATOM 1072 O O . LYS A 1 131 ? 2.820 -10.700 9.618 1.00 84.44 131 LYS A O 1
ATOM 1077 N N . ARG A 1 132 ? 1.146 -12.076 9.035 1.00 79.75 132 ARG A N 1
ATOM 1078 C CA . ARG A 1 132 ? 1.657 -13.215 9.804 1.00 79.75 132 ARG A CA 1
ATOM 1079 C C . ARG A 1 132 ? 2.887 -13.769 9.096 1.00 79.75 132 ARG A C 1
ATOM 1081 O O . ARG A 1 132 ? 2.796 -14.192 7.943 1.00 79.75 132 ARG A O 1
ATOM 1088 N N . LEU A 1 133 ? 4.021 -13.720 9.786 1.00 79.81 133 LEU A N 1
ATOM 1089 C CA . LEU A 1 133 ? 5.278 -14.257 9.283 1.00 79.81 133 LEU A CA 1
ATOM 1090 C C . LEU A 1 133 ? 5.164 -15.774 9.115 1.00 79.81 133 LEU A C 1
ATOM 1092 O O . LEU A 1 133 ? 4.499 -16.446 9.904 1.00 79.81 133 LEU A O 1
ATOM 1096 N N . SER A 1 134 ? 5.803 -16.301 8.074 1.00 82.31 134 SER A N 1
ATOM 1097 C CA . SER A 1 134 ? 5.943 -17.751 7.897 1.00 82.31 134 SER A CA 1
ATOM 1098 C C . SER A 1 134 ? 6.852 -18.330 8.984 1.00 82.31 134 SER A C 1
ATOM 1100 O O . SER A 1 134 ? 7.739 -17.628 9.466 1.00 82.31 134 SER A O 1
ATOM 1102 N N . ASN A 1 135 ? 6.705 -19.617 9.314 1.00 82.31 135 ASN A N 1
ATOM 1103 C CA . ASN A 1 135 ? 7.597 -20.305 10.258 1.00 82.31 135 ASN A CA 1
ATOM 1104 C C . ASN A 1 135 ? 9.077 -20.097 9.888 1.00 82.31 135 ASN A C 1
ATOM 1106 O O . ASN A 1 135 ? 9.869 -19.742 10.747 1.00 82.31 135 ASN A O 1
ATOM 1110 N N . ALA A 1 136 ? 9.420 -20.164 8.597 1.00 81.12 136 ALA A N 1
ATOM 1111 C CA . ALA A 1 136 ? 10.785 -19.914 8.124 1.00 81.12 136 ALA A CA 1
ATOM 1112 C C . ALA A 1 136 ? 11.276 -18.472 8.378 1.00 81.12 136 ALA A C 1
ATOM 1114 O O . ALA A 1 136 ? 12.446 -18.256 8.677 1.00 81.12 136 ALA A O 1
ATOM 1115 N N . GLU A 1 137 ? 10.391 -17.474 8.271 1.00 78.38 137 GLU A N 1
ATOM 1116 C CA . GLU A 1 137 ? 10.721 -16.068 8.556 1.00 78.38 137 GLU A CA 1
ATOM 1117 C C . GLU A 1 137 ? 10.872 -15.831 10.073 1.00 78.38 137 GLU A C 1
ATOM 1119 O O . GLU A 1 137 ? 11.678 -15.000 10.494 1.00 78.38 137 GLU A O 1
ATOM 1124 N N . ILE A 1 138 ? 10.107 -16.559 10.894 1.00 83.81 138 ILE A N 1
ATOM 1125 C CA . ILE A 1 138 ? 10.197 -16.530 12.361 1.00 83.81 138 ILE A CA 1
ATOM 1126 C C . ILE A 1 138 ? 11.509 -17.171 12.819 1.00 83.81 138 ILE A C 1
ATOM 1128 O O . ILE A 1 138 ? 12.235 -16.554 13.598 1.00 83.81 138 ILE A O 1
ATOM 1132 N N . ASP A 1 139 ? 11.838 -18.353 12.294 1.00 83.44 139 ASP A N 1
ATOM 1133 C CA . ASP A 1 139 ? 13.076 -19.070 12.606 1.00 83.44 139 ASP A CA 1
ATOM 1134 C C . ASP A 1 139 ? 14.300 -18.224 12.234 1.00 83.44 139 ASP A C 1
ATOM 1136 O O . ASP A 1 139 ? 15.198 -18.054 13.053 1.00 83.44 139 ASP A O 1
ATOM 1140 N N . ALA A 1 140 ? 14.292 -17.590 11.055 1.00 84.94 140 ALA A N 1
ATOM 1141 C CA . ALA A 1 140 ? 15.363 -16.692 10.623 1.00 84.94 140 ALA A CA 1
ATOM 1142 C C . ALA A 1 140 ? 15.541 -15.469 11.547 1.00 84.94 140 ALA A C 1
ATOM 1144 O O . ALA A 1 140 ? 16.667 -15.067 11.850 1.00 84.94 140 ALA A O 1
ATOM 1145 N N . LYS A 1 141 ? 14.442 -14.870 12.033 1.00 84.44 141 LYS A N 1
ATOM 1146 C CA . LYS A 1 141 ? 14.514 -13.779 13.023 1.00 84.44 141 LYS A CA 1
ATOM 1147 C C . LYS A 1 141 ? 15.032 -14.264 14.374 1.00 84.44 141 LYS A C 1
ATOM 1149 O O . LYS A 1 141 ? 15.805 -13.552 15.011 1.00 84.44 141 LYS A O 1
ATOM 1154 N N . ALA A 1 142 ? 14.625 -15.457 14.805 1.00 85.56 142 ALA A N 1
ATOM 1155 C CA . ALA A 1 142 ? 15.088 -16.053 16.051 1.00 85.56 142 ALA A CA 1
ATOM 1156 C C . ALA A 1 142 ? 16.594 -16.350 15.999 1.00 85.56 142 ALA A C 1
ATOM 1158 O O . ALA A 1 142 ? 17.315 -15.984 16.925 1.00 85.56 142 ALA A O 1
ATOM 1159 N N . THR A 1 143 ? 17.090 -16.928 14.899 1.00 87.31 143 THR A N 1
ATOM 1160 C CA . THR A 1 143 ? 18.528 -17.173 14.710 1.00 87.31 143 THR A CA 1
ATOM 1161 C C . THR A 1 143 ? 19.325 -15.874 14.692 1.00 87.31 143 THR A C 1
ATOM 1163 O O . THR A 1 143 ? 20.355 -15.796 15.355 1.00 87.31 143 THR A O 1
ATOM 1166 N N . ALA A 1 144 ? 18.829 -14.836 14.008 1.00 89.56 144 ALA A N 1
ATOM 1167 C CA . ALA A 1 144 ? 19.488 -13.532 13.968 1.00 89.56 144 ALA A CA 1
ATOM 1168 C C . ALA A 1 144 ? 19.573 -12.881 15.362 1.00 89.56 144 ALA A C 1
ATOM 1170 O O . ALA A 1 144 ? 20.610 -12.337 15.732 1.00 89.56 144 ALA A O 1
ATOM 1171 N N . TYR A 1 145 ? 18.509 -12.977 16.166 1.00 88.06 145 TYR A N 1
ATOM 1172 C CA . TYR A 1 145 ? 18.500 -12.453 17.536 1.00 88.06 145 TYR A CA 1
ATOM 1173 C C . TYR A 1 145 ? 19.474 -13.201 18.459 1.00 88.06 145 TYR A C 1
ATOM 1175 O O . TYR A 1 145 ? 20.145 -12.585 19.285 1.00 88.06 145 TYR A O 1
ATOM 1183 N N . LEU A 1 146 ? 19.571 -14.528 18.317 1.00 89.12 146 LEU A N 1
ATOM 1184 C CA . LEU A 1 146 ? 20.518 -15.340 19.083 1.00 89.12 146 LEU A CA 1
ATOM 1185 C C . LEU A 1 146 ? 21.976 -15.026 18.720 1.00 89.12 146 LEU A C 1
ATOM 1187 O O . LEU A 1 146 ? 22.812 -15.009 19.616 1.00 89.12 146 LEU A O 1
ATOM 1191 N N . GLN A 1 147 ? 22.268 -14.747 17.446 1.00 85.88 147 GLN A N 1
ATOM 1192 C CA . GLN A 1 147 ? 23.605 -14.356 16.981 1.00 85.88 147 GLN A CA 1
ATOM 1193 C C . GLN A 1 147 ? 24.015 -12.976 17.508 1.00 85.88 147 GLN A C 1
ATOM 1195 O O . GLN A 1 147 ? 25.090 -12.848 18.082 1.00 85.88 147 GLN A O 1
ATOM 1200 N N . ALA A 1 148 ? 23.131 -11.976 17.419 1.00 84.56 148 ALA A N 1
ATOM 1201 C CA . ALA A 1 148 ? 23.414 -10.620 17.903 1.00 84.56 148 ALA A CA 1
ATOM 1202 C C . ALA A 1 148 ? 23.718 -10.559 19.413 1.00 84.56 148 ALA A C 1
ATOM 1204 O O . ALA A 1 148 ? 24.448 -9.689 19.860 1.00 84.56 148 ALA A O 1
ATOM 1205 N N . LYS A 1 149 ? 23.177 -11.494 20.206 1.00 76.94 149 LYS A N 1
ATOM 1206 C CA . LYS A 1 149 ? 23.425 -11.582 21.654 1.00 76.94 149 LYS A CA 1
ATOM 1207 C C . LYS A 1 149 ? 24.732 -12.305 22.019 1.00 76.94 149 LYS A C 1
ATOM 1209 O O . LYS A 1 149 ? 25.121 -12.283 23.178 1.00 76.94 149 LYS A O 1
ATOM 1214 N N . GLN A 1 150 ? 25.367 -13.002 21.077 1.00 69.19 150 GLN A N 1
ATOM 1215 C CA . GLN A 1 150 ? 26.636 -13.704 21.314 1.00 69.19 150 GLN A CA 1
ATOM 1216 C C . GLN A 1 150 ? 27.868 -12.841 21.009 1.00 69.19 150 GLN A C 1
ATOM 1218 O O . GLN A 1 150 ? 28.979 -13.263 21.320 1.00 69.19 150 GLN A O 1
ATOM 1223 N N . GLU A 1 151 ? 27.680 -11.670 20.400 1.00 61.62 151 GLU A N 1
ATOM 1224 C CA . GLU A 1 151 ? 28.755 -10.739 20.032 1.00 61.62 151 GLU A CA 1
ATOM 1225 C C . GLU A 1 151 ? 28.934 -9.577 21.035 1.00 61.62 151 GLU A C 1
ATOM 1227 O O . GLU A 1 151 ? 29.903 -8.828 20.910 1.00 61.62 151 GLU A O 1
ATOM 1232 N N . ASP A 1 152 ? 28.057 -9.482 22.045 1.00 50.28 152 ASP A N 1
ATOM 1233 C CA . ASP A 1 152 ? 28.174 -8.627 23.244 1.00 50.28 152 ASP A CA 1
ATOM 1234 C C . ASP A 1 152 ? 28.652 -9.446 24.462 1.00 50.28 152 ASP A C 1
ATOM 1236 O O . ASP A 1 152 ? 29.467 -8.920 25.257 1.00 50.28 152 ASP A O 1
#

InterPro domains:
  IPR010093 SinI-like, DNA-binding domain [TIGR01764] (84-129)
  IPR041657 Helix-turn-helix domain, group 17 [PF12728] (81-129)